Protein AF-A0A8H5LYB5-F1 (afdb_monomer)

Mean predicted aligned error: 10.8 Å

Radius of gyration: 17.87 Å; Cα contacts (8 Å, |Δi|>4): 166; chains: 1; bounding box: 43×38×46 Å

Foldseek 3Di:
DCLVVQLVVVLVVCLVPNAFFKKAKAFAAPPQWDFDADPVRHGPRDIGGDPAGQKMWMWGAHPVRDTDIDIGGDDDPDDPDDDPPPPDDDDDDDVVVVQVVCVVVVHDGPDDPVSSVSSVVVRVCNVVHGDMDGD

Structure (mmCIF, N/CA/C/O backbone):
data_AF-A0A8H5LYB5-F1
#
_entry.id   AF-A0A8H5LYB5-F1
#
loop_
_atom_site.group_PDB
_atom_site.id
_atom_site.type_symbol
_atom_site.label_atom_id
_atom_site.label_alt_id
_atom_site.label_comp_id
_atom_site.label_asym_id
_atom_site.label_entity_id
_atom_site.label_seq_id
_atom_site.pdbx_PDB_ins_code
_atom_site.Cartn_x
_atom_site.Cartn_y
_atom_site.Cartn_z
_atom_site.occupancy
_atom_site.B_iso_or_equiv
_atom_site.auth_seq_id
_atom_site.auth_comp_id
_atom_site.auth_asym_id
_atom_site.auth_atom_id
_atom_site.pdbx_PDB_model_num
ATOM 1 N N . MET A 1 1 ? -7.676 5.930 7.766 1.00 61.16 1 MET A N 1
ATOM 2 C CA . MET A 1 1 ? -7.600 5.276 6.446 1.00 61.16 1 MET A CA 1
ATOM 3 C C . MET A 1 1 ? -6.254 5.629 5.841 1.00 61.16 1 MET A C 1
ATOM 5 O O . MET A 1 1 ? -5.914 6.806 5.830 1.00 61.16 1 MET A O 1
ATOM 9 N N . VAL A 1 2 ? -5.467 4.630 5.447 1.00 71.81 2 VAL A N 1
ATOM 10 C CA . VAL A 1 2 ? -4.100 4.826 4.921 1.00 71.81 2 VAL A CA 1
ATOM 11 C C . VAL A 1 2 ? -4.099 5.041 3.411 1.00 71.81 2 VAL A C 1
ATOM 13 O O . VAL A 1 2 ? -3.139 5.562 2.871 1.00 71.81 2 VAL A O 1
ATOM 16 N N . ASP A 1 3 ? -5.184 4.698 2.738 1.00 66.25 3 ASP A N 1
ATOM 17 C CA . ASP A 1 3 ? -5.205 4.363 1.317 1.00 66.25 3 ASP A CA 1
ATOM 18 C C . ASP A 1 3 ? -4.819 5.561 0.424 1.00 66.25 3 ASP A C 1
ATOM 20 O O . ASP A 1 3 ? -4.225 5.380 -0.630 1.00 66.25 3 ASP A O 1
ATOM 24 N N . ILE A 1 4 ? -5.050 6.796 0.889 1.00 69.69 4 ILE A N 1
ATOM 25 C CA . ILE A 1 4 ? -4.600 8.020 0.203 1.00 69.69 4 ILE A CA 1
ATOM 26 C C . ILE A 1 4 ? -3.080 8.204 0.350 1.00 69.69 4 ILE A C 1
ATOM 28 O O . ILE A 1 4 ? -2.356 8.278 -0.638 1.00 69.69 4 ILE A O 1
ATOM 32 N N . LEU A 1 5 ? -2.577 8.259 1.587 1.00 71.00 5 LEU A N 1
ATOM 33 C CA . LEU A 1 5 ? -1.153 8.499 1.861 1.00 71.00 5 LEU A CA 1
ATOM 34 C C . LEU A 1 5 ? -0.274 7.324 1.411 1.00 71.00 5 LEU A C 1
ATOM 36 O O . LEU A 1 5 ? 0.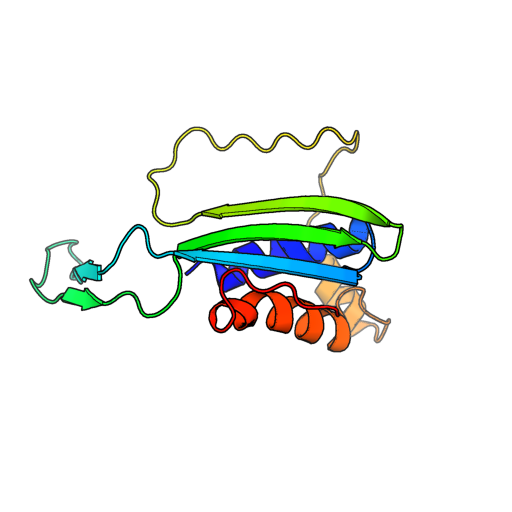802 7.529 0.856 1.00 71.00 5 LEU A O 1
ATOM 40 N N . GLY A 1 6 ? -0.751 6.099 1.626 1.00 74.50 6 GLY A N 1
ATOM 41 C CA . GLY A 1 6 ? -0.117 4.872 1.163 1.00 74.50 6 GLY A CA 1
ATOM 42 C C . GLY A 1 6 ? -0.072 4.800 -0.359 1.00 74.50 6 GLY A C 1
ATOM 43 O O . GLY A 1 6 ? 0.969 4.447 -0.901 1.00 74.50 6 GLY A O 1
ATOM 44 N N . GLY A 1 7 ? -1.142 5.216 -1.048 1.00 76.00 7 GLY A N 1
ATOM 45 C CA . GLY A 1 7 ? -1.165 5.313 -2.508 1.00 76.00 7 GLY A CA 1
ATOM 46 C C . GLY A 1 7 ? -0.101 6.265 -3.049 1.00 76.00 7 GLY A C 1
ATOM 47 O O . GLY A 1 7 ? 0.687 5.867 -3.897 1.00 76.00 7 GLY A O 1
ATOM 48 N N . HIS A 1 8 ? 0.006 7.479 -2.499 1.00 76.38 8 HIS A N 1
ATOM 49 C CA . HIS A 1 8 ? 1.044 8.438 -2.906 1.00 76.38 8 HIS A CA 1
ATOM 50 C C . HIS A 1 8 ? 2.471 7.944 -2.646 1.00 76.38 8 HIS A C 1
ATOM 52 O O . HIS A 1 8 ? 3.375 8.175 -3.447 1.00 76.38 8 HIS A O 1
ATOM 58 N N . ALA A 1 9 ? 2.695 7.280 -1.513 1.00 77.88 9 ALA A N 1
ATOM 59 C CA . ALA A 1 9 ? 4.001 6.719 -1.201 1.00 77.88 9 ALA A CA 1
ATOM 60 C C . ALA A 1 9 ? 4.352 5.545 -2.129 1.00 77.88 9 ALA A C 1
ATOM 62 O O . ALA A 1 9 ? 5.505 5.424 -2.541 1.00 77.88 9 ALA A O 1
ATOM 63 N N . LEU A 1 10 ? 3.369 4.706 -2.476 1.00 80.50 10 LEU A N 1
ATOM 64 C CA . LEU A 1 10 ? 3.559 3.593 -3.400 1.00 80.50 10 LEU A CA 1
ATOM 65 C C . LEU A 1 10 ? 3.783 4.077 -4.838 1.00 80.50 10 LEU A C 1
ATOM 67 O O . LEU A 1 10 ? 4.645 3.531 -5.511 1.00 80.50 10 LEU A O 1
ATOM 71 N N . ASP A 1 11 ? 3.089 5.136 -5.257 1.00 79.44 11 ASP A N 1
ATOM 72 C CA . ASP A 1 11 ? 3.289 5.805 -6.549 1.00 79.44 11 ASP A CA 1
ATOM 73 C C . ASP A 1 11 ? 4.727 6.306 -6.716 1.00 79.44 11 ASP A C 1
ATOM 75 O O . ASP A 1 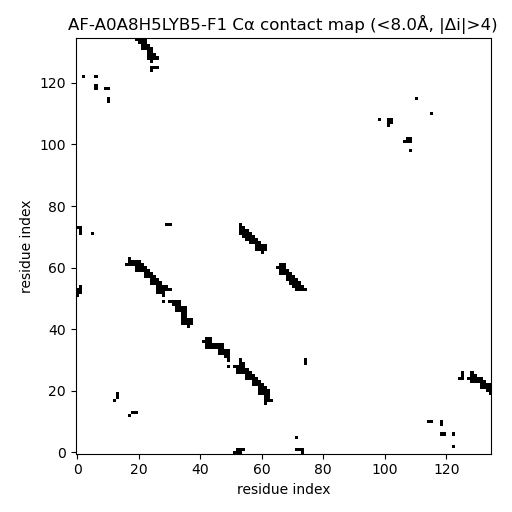11 ? 5.427 5.979 -7.674 1.00 79.44 11 ASP A O 1
ATOM 79 N N . LEU A 1 12 ? 5.218 7.045 -5.716 1.00 78.69 12 LEU A N 1
ATOM 80 C CA . LEU A 1 12 ? 6.599 7.517 -5.702 1.00 78.69 12 LEU A CA 1
ATOM 81 C C . LEU A 1 12 ? 7.597 6.353 -5.682 1.00 78.69 12 LEU A C 1
ATOM 83 O O . LEU A 1 12 ? 8.664 6.433 -6.287 1.00 78.69 12 LEU A O 1
ATOM 87 N N . PHE A 1 13 ? 7.271 5.276 -4.973 1.00 83.06 13 PHE A N 1
ATOM 88 C CA . PHE A 1 13 ? 8.100 4.080 -4.924 1.00 83.06 13 PHE A CA 1
ATOM 89 C C . PHE A 1 13 ? 8.202 3.415 -6.306 1.00 83.06 13 PHE A C 1
ATOM 91 O O . PHE A 1 13 ? 9.316 3.150 -6.763 1.00 83.06 13 PHE A O 1
ATOM 98 N N . THR A 1 14 ? 7.077 3.209 -6.998 1.00 83.94 14 THR A N 1
ATOM 99 C CA . THR A 1 14 ? 7.062 2.616 -8.343 1.00 83.94 14 THR A CA 1
ATOM 100 C C . THR A 1 14 ? 7.656 3.540 -9.395 1.00 83.94 14 THR A C 1
ATOM 102 O O . THR A 1 14 ? 8.265 3.050 -10.342 1.00 83.94 14 THR A O 1
ATOM 105 N N . TYR A 1 15 ? 7.582 4.860 -9.194 1.00 80.88 15 TYR A N 1
ATOM 106 C CA . TYR A 1 15 ? 8.284 5.819 -10.045 1.00 80.88 15 TYR A CA 1
ATOM 107 C C . TYR A 1 15 ? 9.789 5.577 -10.055 1.00 80.88 15 TYR A C 1
ATOM 109 O O . TYR A 1 15 ? 10.438 5.545 -11.098 1.00 80.88 15 TYR A O 1
ATOM 117 N N . ILE A 1 16 ? 10.353 5.459 -8.852 1.00 80.62 16 ILE A N 1
ATOM 118 C CA . ILE A 1 16 ? 11.799 5.449 -8.652 1.00 80.62 16 ILE A CA 1
ATOM 119 C C . ILE A 1 16 ? 12.373 4.072 -8.981 1.00 80.62 16 ILE A C 1
ATOM 121 O O . ILE A 1 16 ? 13.469 3.979 -9.530 1.00 80.62 16 ILE A O 1
ATOM 125 N N . LEU A 1 17 ? 11.666 3.005 -8.603 1.00 82.12 17 LEU A N 1
ATOM 126 C CA . LEU A 1 17 ? 12.205 1.643 -8.616 1.00 82.12 17 LEU A CA 1
ATOM 127 C C . LEU A 1 17 ? 11.609 0.754 -9.715 1.00 82.12 17 LEU A C 1
ATOM 129 O O . LEU A 1 17 ? 12.124 -0.341 -9.951 1.00 82.12 17 LEU A O 1
ATOM 133 N N . GLY A 1 18 ? 10.582 1.233 -10.416 1.00 84.81 18 GLY A N 1
ATOM 134 C CA . GLY A 1 18 ? 9.868 0.495 -11.451 1.00 84.81 18 GLY A CA 1
ATOM 135 C C . GLY A 1 18 ? 8.634 -0.237 -10.925 1.00 84.81 18 GLY A C 1
ATOM 136 O O . GLY A 1 18 ? 8.299 -0.198 -9.739 1.00 84.81 18 GLY A O 1
ATOM 137 N N . HIS A 1 19 ? 7.934 -0.906 -11.837 1.00 88.81 19 HIS A N 1
ATOM 138 C CA . HIS A 1 19 ? 6.656 -1.542 -11.540 1.00 88.81 19 HIS A CA 1
ATOM 139 C C . HIS A 1 19 ? 6.799 -2.804 -10.683 1.00 88.81 19 HIS A C 1
ATOM 141 O O . HIS A 1 19 ? 7.831 -3.483 -10.666 1.00 88.81 19 HIS A O 1
ATOM 147 N N . ILE A 1 20 ? 5.721 -3.122 -9.967 1.00 89.75 20 ILE A N 1
ATOM 148 C CA . ILE A 1 20 ? 5.607 -4.328 -9.152 1.00 89.75 20 ILE A CA 1
ATOM 149 C C . ILE A 1 20 ? 5.160 -5.481 -10.049 1.00 89.75 20 ILE A C 1
ATOM 151 O O . ILE A 1 20 ? 4.139 -5.370 -10.708 1.00 89.75 20 ILE A O 1
ATOM 155 N N . SER A 1 21 ? 5.894 -6.593 -10.027 1.00 89.88 21 SER A N 1
ATOM 156 C CA . SER A 1 21 ? 5.530 -7.824 -10.740 1.00 89.88 21 SER A CA 1
ATOM 157 C C . SER A 1 21 ? 4.635 -8.733 -9.900 1.00 89.88 21 SER A C 1
ATOM 159 O O . SER A 1 21 ? 3.779 -9.441 -10.418 1.00 89.88 21 SER A O 1
ATOM 161 N N . SER A 1 22 ? 4.860 -8.782 -8.588 1.00 89.44 22 SER A N 1
ATOM 162 C CA . SER A 1 22 ? 4.040 -9.594 -7.690 1.00 89.44 22 SER A CA 1
ATOM 163 C C . SER A 1 22 ? 4.149 -9.106 -6.264 1.00 89.44 22 SER A C 1
ATOM 165 O O . SER A 1 22 ? 5.188 -8.581 -5.857 1.00 89.44 22 SER A O 1
ATOM 167 N N . LEU A 1 23 ? 3.096 -9.303 -5.484 1.00 90.88 23 LEU A N 1
ATOM 168 C CA . LEU A 1 23 ? 3.077 -8.896 -4.090 1.00 90.88 23 LEU A CA 1
ATOM 169 C C . LEU A 1 23 ? 2.130 -9.745 -3.245 1.00 90.88 23 LEU A C 1
ATOM 171 O O . LEU A 1 23 ? 1.295 -10.491 -3.745 1.00 90.88 23 LEU A O 1
ATOM 175 N N . THR A 1 24 ? 2.265 -9.614 -1.936 1.00 89.12 24 THR A N 1
ATOM 176 C CA . THR A 1 24 ? 1.318 -10.084 -0.934 1.00 89.12 24 THR A CA 1
ATOM 177 C C . THR A 1 24 ? 1.072 -8.975 0.079 1.00 89.12 24 THR A C 1
ATOM 179 O O . THR A 1 24 ? 1.979 -8.192 0.382 1.00 89.12 24 THR A O 1
ATOM 182 N N . VAL A 1 25 ? -0.155 -8.892 0.592 1.00 87.38 25 VAL A N 1
ATOM 183 C CA . VAL A 1 25 ? -0.577 -7.840 1.522 1.00 87.38 25 VAL A CA 1
ATOM 184 C C . VAL A 1 25 ? -1.220 -8.446 2.758 1.00 87.38 25 VAL A C 1
ATOM 186 O O . VAL A 1 25 ? -2.031 -9.366 2.673 1.00 87.38 25 VAL A O 1
ATOM 189 N N . VAL A 1 26 ? -0.891 -7.879 3.914 1.00 87.06 26 VAL A N 1
ATOM 190 C CA . VAL A 1 26 ? -1.598 -8.068 5.182 1.00 87.06 26 VAL A CA 1
ATOM 191 C C . VAL A 1 26 ? -2.200 -6.726 5.572 1.00 87.06 26 VAL A C 1
ATOM 193 O O . VAL A 1 26 ? -1.470 -5.742 5.680 1.00 87.06 26 VAL A O 1
ATOM 196 N N . ALA A 1 27 ? -3.515 -6.665 5.774 1.00 86.12 27 ALA A N 1
ATOM 197 C CA . ALA A 1 27 ? -4.229 -5.424 6.063 1.00 86.12 27 ALA A CA 1
ATOM 198 C C . ALA A 1 27 ? -4.986 -5.543 7.389 1.00 86.12 27 ALA A C 1
ATOM 200 O O . ALA A 1 27 ? -5.823 -6.427 7.565 1.00 86.12 27 ALA A O 1
ATOM 201 N N . LYS A 1 28 ? -4.704 -4.648 8.343 1.00 84.94 28 LYS A N 1
ATOM 202 C CA . LYS A 1 28 ? -5.286 -4.691 9.694 1.00 84.94 28 LYS A CA 1
ATOM 203 C C . LYS A 1 28 ? -5.785 -3.325 10.159 1.00 84.94 28 LYS A C 1
ATOM 205 O O . LYS A 1 28 ? -5.324 -2.273 9.726 1.00 84.94 28 LYS A O 1
ATOM 210 N N . ASN A 1 29 ? -6.735 -3.363 11.092 1.00 82.88 29 ASN A N 1
ATOM 211 C CA . ASN A 1 29 ? -7.215 -2.199 11.833 1.00 82.88 29 ASN A CA 1
ATOM 212 C C . ASN A 1 29 ? -6.637 -2.216 13.246 1.00 82.88 29 ASN A C 1
ATOM 214 O O . ASN A 1 29 ? -7.015 -3.063 14.060 1.00 82.88 29 ASN A O 1
ATOM 218 N N . GLN A 1 30 ? -5.754 -1.262 13.541 1.00 75.56 30 GLN A N 1
ATOM 219 C CA . GLN A 1 30 ? -5.268 -1.026 14.903 1.00 75.56 30 GLN A CA 1
ATOM 220 C C . GLN A 1 30 ? -6.356 -0.357 15.744 1.00 75.56 30 GLN A C 1
ATOM 222 O O . GLN A 1 30 ? -6.657 -0.804 16.848 1.00 75.56 30 GLN A O 1
ATOM 227 N N . VAL A 1 31 ? -6.987 0.679 15.184 1.00 75.81 31 VAL A N 1
ATOM 228 C CA . VAL A 1 31 ? -8.138 1.364 15.775 1.00 75.81 31 VAL A CA 1
ATOM 229 C C . VAL A 1 31 ? -9.397 0.840 15.095 1.00 75.81 31 VAL A C 1
ATOM 231 O O . VAL A 1 31 ? -9.614 1.067 13.907 1.00 75.81 31 VAL A O 1
ATOM 234 N N . ARG A 1 32 ? -10.209 0.084 15.841 1.00 77.81 32 ARG A N 1
ATOM 235 C CA . ARG A 1 32 ? -11.400 -0.599 15.302 1.00 77.81 32 ARG A CA 1
ATOM 236 C C . ARG A 1 32 ? -12.642 0.286 15.249 1.00 77.81 32 ARG A C 1
ATOM 238 O O . ARG A 1 32 ? -13.570 -0.035 14.513 1.00 77.81 32 ARG A O 1
ATOM 245 N N . ALA A 1 33 ? -12.662 1.372 16.012 1.00 81.69 33 ALA A N 1
ATOM 246 C CA . ALA A 1 33 ? -13.749 2.336 16.029 1.00 81.69 33 ALA A CA 1
ATOM 247 C C . ALA A 1 33 ? -13.261 3.697 16.537 1.00 81.69 33 ALA A C 1
ATOM 249 O O . ALA A 1 33 ? -12.289 3.760 17.292 1.00 81.69 33 ALA A O 1
ATOM 250 N N . CYS A 1 34 ? -13.952 4.758 16.138 1.00 78.62 34 CYS A N 1
ATOM 251 C CA . CYS A 1 34 ? -13.709 6.124 16.585 1.00 78.62 34 CYS A CA 1
ATOM 252 C C . CYS A 1 34 ? -14.966 6.669 17.266 1.00 78.62 34 CYS A C 1
ATOM 254 O O . CYS A 1 34 ? -16.077 6.420 16.798 1.00 78.62 34 CYS A O 1
ATOM 256 N N . THR A 1 35 ? -14.790 7.430 18.342 1.00 83.56 35 THR A N 1
ATOM 257 C CA . THR A 1 35 ? -15.884 8.181 18.966 1.00 83.56 35 THR A CA 1
ATOM 258 C C . THR A 1 35 ? -15.995 9.539 18.293 1.00 83.56 35 THR A C 1
ATOM 260 O O . THR A 1 35 ? -14.978 10.207 18.101 1.00 83.56 35 THR A O 1
ATOM 263 N N . ILE A 1 36 ? -17.208 9.948 17.932 1.00 83.44 36 ILE A N 1
ATOM 264 C CA . ILE A 1 36 ? -17.438 11.276 17.364 1.00 83.44 36 ILE A CA 1
ATOM 265 C C . ILE A 1 36 ? -17.262 12.320 18.469 1.00 83.44 36 ILE A C 1
ATOM 267 O O . ILE A 1 36 ? -17.723 12.142 19.600 1.00 83.44 36 ILE A O 1
ATOM 271 N N . THR A 1 37 ? -16.583 13.410 18.137 1.00 87.00 37 THR A N 1
ATOM 272 C CA . THR A 1 37 ? -16.509 14.601 18.980 1.00 87.00 37 THR A CA 1
ATOM 273 C C . THR A 1 37 ? -17.361 15.708 18.381 1.00 87.00 37 THR A C 1
ATOM 275 O O . THR A 1 37 ? -17.455 15.826 17.158 1.00 87.00 37 THR A O 1
ATOM 278 N N . ASP A 1 38 ? -17.978 16.520 19.233 1.00 82.75 38 ASP A N 1
ATOM 279 C CA . ASP A 1 38 ? -18.588 17.775 18.802 1.00 82.75 38 ASP A CA 1
ATOM 280 C C . ASP A 1 38 ? -17.513 18.824 18.441 1.00 82.75 38 ASP A C 1
ATOM 282 O O . ASP A 1 38 ? -16.305 18.564 18.499 1.00 82.75 38 ASP A O 1
ATOM 286 N N . LEU A 1 39 ? -17.952 20.015 18.024 1.00 87.62 39 LEU A N 1
ATOM 287 C CA . LEU A 1 39 ? -17.055 21.124 17.667 1.00 87.62 39 LEU A CA 1
ATOM 288 C C . LEU A 1 39 ? -16.247 21.653 18.862 1.00 87.62 39 LEU A C 1
ATOM 290 O O . LEU A 1 39 ? -15.197 22.257 18.661 1.00 87.62 39 LEU A O 1
ATOM 294 N N . ASP A 1 40 ? -16.712 21.387 20.081 1.00 88.25 40 ASP A N 1
ATOM 295 C CA . ASP A 1 40 ? -16.077 21.777 21.338 1.00 88.25 40 ASP A CA 1
ATOM 296 C C . ASP A 1 40 ? -15.193 20.644 21.907 1.00 88.25 40 ASP A C 1
ATOM 298 O O . ASP A 1 40 ? -14.712 20.726 23.037 1.00 88.25 40 ASP 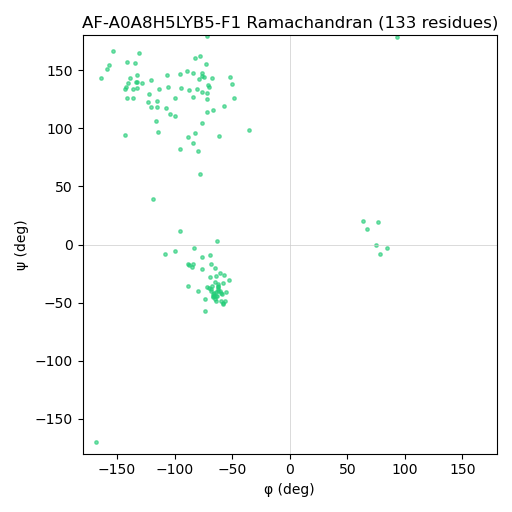A O 1
ATOM 302 N N . VAL A 1 41 ? -14.928 19.601 21.101 1.00 79.88 41 VAL A N 1
ATOM 303 C CA . VAL A 1 41 ? -14.081 18.433 21.412 1.00 79.88 41 VAL A CA 1
ATOM 304 C C . VAL A 1 41 ? -14.664 17.527 22.513 1.00 79.88 41 VAL A C 1
ATOM 306 O O . VAL A 1 41 ? -13.996 16.611 22.997 1.00 79.88 41 VAL A O 1
ATOM 309 N N . ASN A 1 42 ? -15.934 17.692 22.885 1.00 87.00 42 ASN A N 1
ATOM 310 C CA . ASN A 1 42 ? -16.596 16.763 23.798 1.00 87.00 42 ASN A CA 1
ATOM 311 C C . ASN A 1 42 ? -17.019 15.500 23.049 1.00 87.00 42 ASN A C 1
ATOM 313 O O . ASN A 1 42 ? -17.463 15.542 21.900 1.00 87.00 42 ASN A O 1
ATOM 317 N N . THR A 1 43 ? -16.902 14.347 23.704 1.00 81.56 43 THR A N 1
ATOM 318 C CA . THR A 1 43 ? -17.331 13.075 23.123 1.00 81.56 43 THR A CA 1
ATOM 319 C C . THR A 1 43 ? -18.855 13.006 23.072 1.00 81.56 43 THR A C 1
ATOM 321 O O . THR A 1 43 ? -19.532 13.125 24.090 1.00 81.56 43 THR A O 1
ATOM 324 N N . THR A 1 44 ? -19.415 12.754 21.890 1.00 84.62 44 THR A N 1
ATOM 325 C CA . THR A 1 44 ? -20.872 12.616 21.719 1.00 84.62 44 THR A CA 1
ATOM 326 C C . THR A 1 44 ? -21.395 11.266 22.223 1.00 84.62 44 THR A C 1
ATOM 328 O O . THR A 1 44 ? -22.601 11.055 22.315 1.00 84.62 44 THR A O 1
ATOM 331 N N . GLY A 1 45 ? -20.490 10.327 22.530 1.00 83.00 45 GLY A N 1
ATOM 332 C CA . GLY A 1 45 ? -20.807 8.945 22.900 1.00 83.00 45 GLY A CA 1
ATOM 333 C C . GLY A 1 45 ? -21.149 8.046 21.706 1.00 83.00 45 GLY A C 1
ATOM 334 O O . GLY A 1 45 ? -21.237 6.830 21.869 1.00 83.00 45 GLY A O 1
ATOM 335 N N . GLU A 1 46 ? -21.291 8.614 20.507 1.00 88.25 46 GLU A N 1
ATOM 336 C CA . GLU A 1 46 ? -21.502 7.863 19.274 1.00 88.25 46 GLU A CA 1
ATOM 337 C C . GLU A 1 46 ? -20.190 7.236 18.796 1.00 88.25 46 GLU A C 1
ATOM 339 O O . GLU A 1 46 ? -19.159 7.906 18.707 1.00 88.25 46 GLU A O 1
ATOM 344 N N . VAL A 1 47 ? -20.232 5.941 18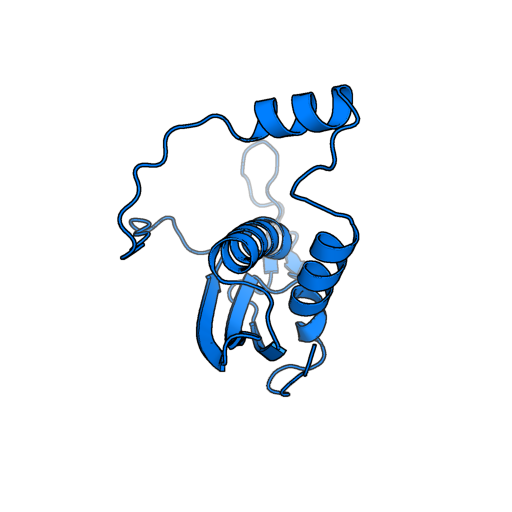.480 1.00 87.12 47 VAL A N 1
ATOM 345 C CA . VAL A 1 47 ? -19.068 5.155 18.062 1.00 87.12 47 VAL A CA 1
ATOM 346 C C . VAL A 1 47 ? -19.263 4.690 16.624 1.00 87.12 47 VAL A C 1
ATOM 348 O O . VAL A 1 47 ? -20.173 3.914 16.335 1.00 87.12 47 VAL A O 1
ATOM 351 N N . ILE A 1 48 ? -18.374 5.123 15.731 1.00 86.88 48 ILE A N 1
ATOM 352 C CA . ILE A 1 48 ? -18.356 4.706 14.328 1.00 86.88 48 ILE A CA 1
ATOM 353 C C . ILE A 1 48 ? -17.288 3.620 14.144 1.00 86.88 48 ILE A C 1
ATOM 355 O O . ILE A 1 48 ? -16.120 3.850 14.480 1.00 86.88 48 ILE A O 1
ATOM 359 N N . PRO A 1 49 ? -17.632 2.442 13.590 1.00 85.56 49 PRO A N 1
ATOM 360 C CA . PRO A 1 49 ? -16.648 1.417 13.272 1.00 85.56 49 PRO A CA 1
ATOM 361 C C . PRO A 1 49 ? -15.725 1.868 12.136 1.00 85.56 49 PRO A C 1
ATOM 363 O O . PRO A 1 49 ? -16.151 2.495 11.166 1.00 85.56 49 PRO A O 1
ATOM 366 N N . GLN A 1 50 ? -14.450 1.500 12.230 1.00 81.88 50 GLN A N 1
ATOM 367 C CA . GLN A 1 50 ? -13.488 1.756 11.167 1.00 81.88 50 GLN A CA 1
ATOM 368 C C . GLN A 1 50 ? -13.776 0.829 9.981 1.00 81.88 50 GLN A C 1
ATOM 370 O O . GLN A 1 50 ? -13.616 -0.388 10.077 1.00 81.88 50 GLN A O 1
ATOM 375 N N . SER A 1 51 ? -14.188 1.411 8.857 1.00 80.31 51 SER A N 1
ATOM 376 C CA . SER A 1 51 ? -14.599 0.665 7.664 1.00 80.31 51 SER A CA 1
ATOM 377 C C . SER A 1 51 ? -13.432 0.251 6.769 1.00 80.31 51 SER A C 1
ATOM 379 O O . SER A 1 51 ? -13.597 -0.637 5.936 1.00 80.31 51 SER A O 1
ATOM 381 N N . LYS A 1 52 ? -12.256 0.870 6.935 1.00 79.56 52 LYS A N 1
ATOM 382 C CA . LYS A 1 52 ? -11.083 0.653 6.079 1.00 79.56 52 LYS A CA 1
ATOM 383 C C . LYS A 1 52 ? -9.805 0.452 6.894 1.00 79.56 52 LYS A C 1
ATOM 385 O O . LYS A 1 52 ? -9.619 1.181 7.869 1.00 79.56 52 LYS A O 1
ATOM 390 N N . PRO A 1 53 ? -8.918 -0.475 6.494 1.00 82.38 53 PRO A N 1
ATOM 391 C CA . PRO A 1 53 ? -7.658 -0.731 7.179 1.00 82.38 53 PRO A CA 1
ATOM 392 C C . PRO A 1 53 ? -6.816 0.512 7.472 1.00 82.38 53 PRO A C 1
ATOM 394 O O . PRO A 1 53 ? -6.663 1.434 6.667 1.00 82.38 53 PRO A O 1
ATOM 397 N N . THR A 1 54 ? -6.261 0.533 8.679 1.00 82.44 54 THR A N 1
ATOM 398 C CA . THR A 1 54 ? -5.334 1.571 9.141 1.00 82.44 54 THR A CA 1
ATOM 399 C C . THR A 1 54 ? -3.881 1.124 9.058 1.00 82.44 54 THR A C 1
ATOM 401 O O . THR A 1 54 ? -2.996 1.924 9.349 1.00 82.44 54 THR A O 1
ATOM 404 N N . GLN A 1 55 ? -3.632 -0.139 8.710 1.00 84.62 55 GLN A N 1
ATOM 405 C CA . GLN A 1 55 ? -2.304 -0.713 8.553 1.00 84.62 55 GLN A CA 1
ATOM 406 C C . GLN A 1 55 ? -2.246 -1.662 7.363 1.00 84.62 55 GLN A C 1
ATOM 408 O O . GLN A 1 55 ? -3.156 -2.471 7.173 1.00 84.62 55 GLN A O 1
ATOM 413 N N . TYR A 1 56 ? -1.145 -1.590 6.624 1.00 85.19 56 TYR A N 1
ATOM 414 C CA . TYR A 1 56 ? -0.828 -2.480 5.515 1.00 85.19 56 TYR A CA 1
ATOM 415 C C . TYR A 1 56 ? 0.634 -2.905 5.601 1.00 85.19 56 TYR A C 1
ATOM 417 O O . TYR A 1 56 ? 1.514 -2.049 5.608 1.00 85.19 56 TYR A O 1
ATOM 425 N N . CYS A 1 57 ? 0.901 -4.205 5.592 1.00 86.75 57 CYS A N 1
ATOM 426 C CA . CYS A 1 57 ? 2.230 -4.756 5.344 1.00 86.75 57 CYS A CA 1
ATOM 427 C C . CYS A 1 57 ? 2.234 -5.386 3.955 1.00 86.75 57 CYS A C 1
ATOM 429 O O . CYS A 1 57 ? 1.493 -6.334 3.710 1.00 86.75 57 CYS A O 1
ATOM 431 N N . VAL A 1 58 ? 3.068 -4.864 3.064 1.00 87.06 58 VAL A N 1
ATOM 432 C CA . VAL A 1 58 ? 3.224 -5.316 1.682 1.00 87.06 58 VAL A CA 1
ATOM 433 C C . VAL A 1 58 ? 4.616 -5.909 1.520 1.00 87.06 58 VAL A C 1
ATOM 435 O O . VAL A 1 58 ? 5.603 -5.309 1.944 1.00 87.06 58 VAL A O 1
ATOM 438 N N . ALA A 1 59 ? 4.708 -7.073 0.891 1.00 90.12 59 ALA A N 1
ATOM 439 C CA . ALA A 1 59 ? 5.971 -7.658 0.458 1.00 90.12 59 ALA A CA 1
ATOM 440 C C . ALA A 1 59 ? 5.831 -8.134 -0.984 1.00 90.12 59 ALA A C 1
ATOM 442 O O . ALA A 1 59 ? 4.793 -8.683 -1.344 1.00 90.12 59 ALA A O 1
ATOM 443 N N . GLY A 1 60 ? 6.853 -7.944 -1.811 1.00 90.50 60 GLY A N 1
ATOM 444 C CA . GLY A 1 60 ? 6.745 -8.273 -3.226 1.00 90.50 60 GLY A CA 1
ATOM 445 C C . GLY A 1 60 ? 8.062 -8.256 -3.979 1.00 90.50 60 GLY A C 1
ATOM 446 O O . GLY A 1 60 ? 9.145 -8.187 -3.394 1.00 90.50 60 GLY A O 1
ATOM 447 N N . VAL A 1 61 ? 7.941 -8.345 -5.299 1.00 91.69 61 VAL A N 1
ATOM 448 C CA . VAL A 1 61 ? 9.040 -8.343 -6.260 1.00 91.69 61 VAL A CA 1
ATOM 449 C C . VAL A 1 61 ? 8.702 -7.368 -7.384 1.00 91.69 61 VAL A C 1
ATOM 451 O O . VAL A 1 61 ? 7.578 -7.364 -7.886 1.00 91.69 61 VAL A O 1
ATOM 454 N N . LEU A 1 62 ? 9.668 -6.538 -7.764 1.00 91.19 62 LEU A N 1
ATOM 455 C CA . LEU A 1 62 ? 9.575 -5.627 -8.905 1.00 91.19 62 LEU A CA 1
ATOM 456 C C . LEU A 1 62 ? 9.792 -6.376 -10.226 1.00 91.19 62 LEU A C 1
ATOM 458 O O . LEU A 1 62 ? 10.384 -7.452 -10.235 1.00 91.19 62 LEU A O 1
ATOM 462 N N . GLU A 1 63 ? 9.387 -5.800 -11.357 1.00 89.31 63 GLU A N 1
ATOM 463 C CA . GLU A 1 63 ? 9.682 -6.357 -12.693 1.00 89.31 63 GLU A CA 1
ATOM 464 C C . GLU A 1 63 ? 11.190 -6.535 -12.941 1.00 89.31 63 GLU A C 1
ATOM 466 O O . GLU A 1 63 ? 11.612 -7.429 -13.671 1.00 89.31 63 GLU A O 1
ATOM 471 N N . SER A 1 64 ? 12.023 -5.737 -12.265 1.00 87.81 64 SER A N 1
ATOM 472 C CA . SER A 1 64 ? 13.484 -5.877 -12.260 1.00 87.81 64 SER A CA 1
ATOM 473 C C . SER A 1 64 ? 13.997 -7.12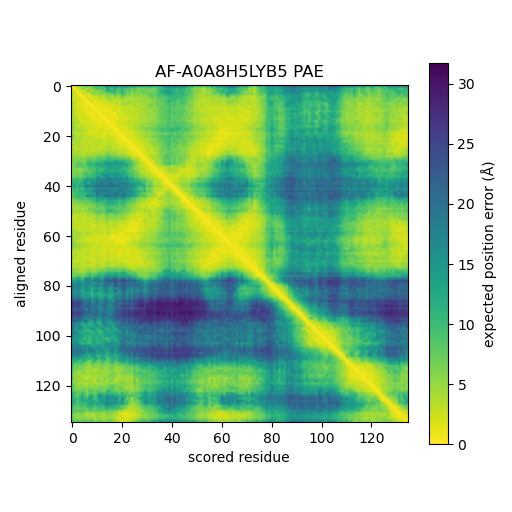4 -11.520 1.00 87.81 64 SER A C 1
ATOM 475 O O . SER A 1 64 ? 15.191 -7.416 -11.561 1.00 87.81 64 SER A O 1
ATOM 477 N N . GLY A 1 65 ? 13.126 -7.847 -10.810 1.00 89.31 65 GLY A N 1
ATOM 478 C CA . GLY A 1 65 ? 13.464 -8.971 -9.935 1.00 89.31 65 GLY A CA 1
ATOM 479 C C . GLY A 1 65 ? 13.885 -8.564 -8.518 1.00 89.31 65 GLY A C 1
ATOM 480 O O . GLY A 1 65 ? 14.128 -9.435 -7.681 1.00 89.31 65 GLY A O 1
ATOM 481 N N . ALA A 1 66 ? 13.966 -7.264 -8.218 1.00 88.56 66 ALA A N 1
ATOM 482 C CA . ALA A 1 66 ? 14.337 -6.782 -6.892 1.00 88.56 66 ALA A CA 1
ATOM 483 C C . ALA A 1 66 ? 13.206 -7.022 -5.868 1.00 88.56 66 ALA A C 1
ATOM 485 O O . ALA A 1 66 ? 12.055 -6.662 -6.137 1.00 88.56 66 ALA A O 1
ATOM 486 N N . PRO A 1 67 ? 13.497 -7.605 -4.688 1.00 90.94 67 PRO A N 1
ATOM 487 C CA . PRO A 1 67 ? 12.508 -7.756 -3.629 1.00 90.94 67 PRO A CA 1
ATOM 488 C C . PRO A 1 67 ? 12.274 -6.425 -2.907 1.00 90.94 67 PRO A C 1
ATOM 490 O O . PRO A 1 67 ? 13.202 -5.636 -2.722 1.00 90.94 67 PRO A O 1
ATOM 493 N N . PHE A 1 68 ? 11.051 -6.204 -2.430 1.00 86.75 68 PHE A N 1
ATOM 494 C CA . PHE A 1 68 ? 10.714 -5.031 -1.628 1.00 86.75 68 PHE A CA 1
ATOM 495 C C . PHE A 1 68 ? 9.746 -5.366 -0.492 1.00 86.75 68 PHE A C 1
ATOM 497 O O . PHE A 1 68 ? 8.994 -6.344 -0.549 1.00 86.75 68 PHE A O 1
ATOM 504 N N . CYS A 1 69 ? 9.746 -4.523 0.541 1.00 87.88 69 CYS A N 1
ATOM 505 C CA . CYS A 1 69 ? 8.720 -4.520 1.573 1.00 87.88 69 CYS A CA 1
ATOM 506 C C . CYS A 1 69 ? 8.332 -3.088 1.945 1.00 87.88 69 CYS A C 1
ATOM 508 O O . CYS A 1 69 ? 9.173 -2.190 1.976 1.00 87.88 69 CYS A O 1
ATOM 510 N N . VAL A 1 70 ? 7.047 -2.878 2.222 1.00 84.62 70 VAL A N 1
ATOM 511 C CA . VAL A 1 70 ? 6.501 -1.590 2.653 1.00 84.62 70 VAL A CA 1
ATOM 512 C C . VAL A 1 70 ? 5.527 -1.825 3.795 1.00 84.62 70 VAL A C 1
ATOM 514 O O . VAL A 1 70 ? 4.679 -2.711 3.729 1.00 84.62 70 VAL A O 1
ATOM 517 N N . HIS A 1 71 ? 5.635 -1.023 4.848 1.00 86.25 71 HIS A N 1
ATOM 518 C CA . HIS A 1 71 ? 4.673 -1.011 5.941 1.00 86.25 71 HIS A CA 1
ATOM 519 C C . HIS A 1 71 ? 4.069 0.384 6.053 1.00 86.25 71 HIS A C 1
ATOM 521 O O . HIS A 1 71 ? 4.777 1.358 6.305 1.00 86.25 71 HIS A O 1
ATOM 527 N N . PHE A 1 72 ? 2.757 0.467 5.871 1.00 82.81 72 PHE A N 1
ATOM 528 C CA . PHE A 1 72 ? 1.993 1.683 6.079 1.00 82.81 72 PHE A CA 1
ATOM 529 C C . PHE A 1 72 ? 1.186 1.580 7.367 1.00 82.81 72 PHE A C 1
ATOM 531 O O . PHE A 1 72 ? 0.515 0.576 7.604 1.00 82.81 72 PHE A O 1
ATOM 538 N N . GLN A 1 73 ? 1.198 2.643 8.167 1.00 82.38 73 GLN A N 1
ATOM 539 C CA . GLN A 1 73 ? 0.477 2.713 9.433 1.00 82.38 73 GLN A CA 1
ATOM 540 C C . GLN A 1 73 ? -0.110 4.110 9.642 1.00 82.38 73 GLN A C 1
ATOM 542 O O . GLN A 1 73 ? 0.567 5.115 9.448 1.00 82.38 73 GLN A O 1
ATOM 547 N N . ALA A 1 74 ? -1.367 4.164 10.078 1.00 77.56 74 ALA A N 1
ATOM 548 C CA . ALA A 1 74 ? -2.039 5.373 10.547 1.00 77.56 74 ALA A CA 1
ATOM 549 C C . ALA A 1 74 ? -2.727 5.132 11.897 1.00 77.56 74 ALA A C 1
ATOM 551 O O . ALA A 1 74 ? -2.953 3.990 12.303 1.00 77.56 74 ALA A O 1
ATOM 552 N N . GLY A 1 75 ? -3.109 6.219 12.574 1.00 71.81 75 GLY A N 1
ATOM 553 C CA . GLY A 1 75 ? -3.795 6.154 13.869 1.00 71.81 75 GLY A CA 1
ATOM 554 C C . GLY A 1 75 ? -2.870 5.827 15.044 1.00 71.81 75 GLY A C 1
ATOM 555 O O . GLY A 1 75 ? -3.345 5.385 16.087 1.00 71.81 75 GLY A O 1
ATOM 556 N N . VAL A 1 76 ? -1.563 6.033 14.874 1.00 70.75 76 VAL A N 1
ATOM 557 C CA . VAL A 1 76 ? -0.597 6.074 15.974 1.00 70.75 76 VAL A CA 1
ATOM 558 C C . VAL A 1 76 ? -0.372 7.520 16.409 1.00 70.75 76 VAL A C 1
ATOM 560 O O . VAL A 1 76 ? -0.435 8.408 15.556 1.00 70.75 76 VAL A O 1
ATOM 563 N N . PRO A 1 77 ? -0.114 7.772 17.708 1.00 66.25 77 PRO A N 1
ATOM 564 C CA . PRO A 1 77 ? 0.405 9.060 18.144 1.00 66.25 77 PRO A CA 1
ATOM 565 C C . PRO A 1 77 ? 1.637 9.410 17.316 1.00 66.25 77 PRO A C 1
ATOM 567 O O . PRO A 1 77 ? 2.413 8.517 16.971 1.00 66.25 77 PRO A O 1
ATOM 570 N N . GLU A 1 78 ? 1.812 10.689 17.008 1.00 52.97 78 GLU A N 1
ATOM 571 C CA . GLU A 1 78 ? 3.013 11.180 16.345 1.00 52.97 78 GLU A CA 1
ATOM 572 C C . GLU A 1 78 ? 4.225 10.905 17.251 1.00 52.97 78 GLU A C 1
ATOM 574 O O . GLU A 1 78 ? 4.525 11.635 18.191 1.00 52.97 78 GLU A O 1
ATOM 579 N N . THR A 1 79 ? 4.879 9.771 17.030 1.00 56.06 79 THR A N 1
ATOM 580 C CA . THR A 1 79 ? 6.238 9.503 17.501 1.00 56.06 79 THR A CA 1
ATOM 581 C C . THR A 1 79 ? 7.195 9.988 16.426 1.00 56.06 79 THR A C 1
ATOM 583 O O . THR A 1 79 ? 6.823 9.910 15.258 1.00 56.06 79 THR A O 1
ATOM 586 N N . GLU A 1 80 ? 8.403 10.433 16.794 1.00 46.03 80 GLU A N 1
ATOM 587 C CA . GLU A 1 80 ? 9.443 10.921 15.868 1.00 46.03 80 GLU A CA 1
ATOM 588 C C . GLU A 1 80 ? 9.445 10.149 14.535 1.00 46.03 80 GLU A C 1
ATOM 590 O O . GLU A 1 80 ? 9.951 9.029 14.430 1.00 46.03 80 GLU A O 1
ATOM 595 N N . PHE A 1 81 ? 8.811 10.734 13.515 1.00 41.66 81 PHE A N 1
ATOM 596 C CA . PHE A 1 81 ? 8.718 10.141 12.192 1.00 41.66 81 PHE A CA 1
ATOM 597 C C . PHE A 1 81 ? 10.125 10.105 11.604 1.00 41.66 81 PHE A C 1
ATOM 599 O O . PHE A 1 81 ? 10.746 11.143 11.375 1.00 41.66 81 PHE A O 1
ATOM 606 N N . ARG A 1 82 ? 10.648 8.900 11.371 1.00 39.47 82 ARG A N 1
ATOM 607 C CA . ARG A 1 82 ? 11.979 8.710 10.798 1.00 39.47 82 ARG A CA 1
ATOM 608 C C . ARG A 1 82 ? 11.866 8.065 9.427 1.00 39.47 82 ARG A C 1
ATOM 610 O O . ARG A 1 82 ? 11.805 6.845 9.302 1.00 39.47 82 ARG A O 1
ATOM 617 N N . LEU A 1 83 ? 11.894 8.896 8.392 1.00 43.66 83 LEU A N 1
ATOM 618 C CA . LEU A 1 83 ? 12.112 8.440 7.026 1.00 43.66 83 LEU A CA 1
ATOM 619 C C . LEU A 1 83 ? 13.605 8.126 6.842 1.00 43.66 83 LEU A C 1
ATOM 621 O O . LEU A 1 83 ? 14.428 9.033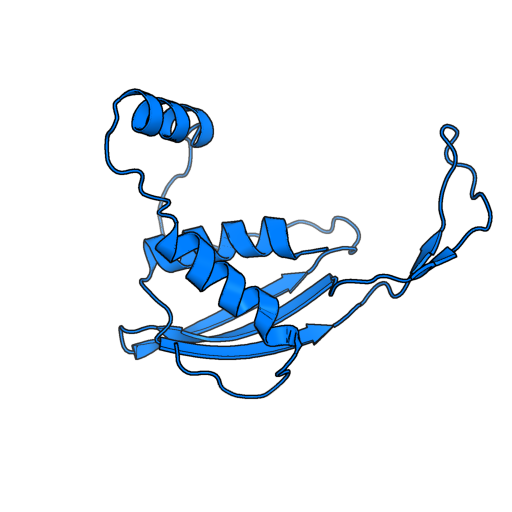 6.738 1.00 43.66 83 LEU A O 1
ATOM 625 N N . ILE A 1 84 ? 13.971 6.843 6.817 1.00 47.84 84 ILE A N 1
ATOM 626 C CA . ILE A 1 84 ? 15.319 6.408 6.426 1.00 47.84 84 ILE A CA 1
ATOM 627 C C . ILE A 1 84 ? 15.276 6.046 4.939 1.00 47.84 84 ILE A C 1
ATOM 629 O O . ILE A 1 84 ? 15.160 4.881 4.572 1.00 47.84 84 ILE A O 1
ATOM 633 N N . CYS A 1 85 ? 15.377 7.052 4.073 1.00 47.22 85 CYS A N 1
ATOM 634 C CA . CYS A 1 85 ? 15.750 6.827 2.680 1.00 47.22 85 CYS A CA 1
ATOM 635 C C . CYS A 1 85 ? 17.276 6.718 2.615 1.00 47.22 85 CYS A C 1
ATOM 637 O O . CYS A 1 85 ? 17.971 7.730 2.550 1.00 47.22 85 CYS A O 1
ATOM 639 N N . GLN A 1 86 ? 17.828 5.502 2.631 1.00 39.22 86 GLN A N 1
ATOM 640 C CA . GLN A 1 86 ? 19.228 5.287 2.235 1.00 39.22 86 GLN A CA 1
ATOM 641 C C . GLN A 1 86 ? 19.345 5.301 0.702 1.00 39.22 86 GLN A C 1
ATOM 643 O O . GLN A 1 86 ? 19.735 4.327 0.073 1.00 39.22 86 GLN A O 1
ATOM 648 N N . ALA A 1 87 ? 18.974 6.429 0.104 1.00 40.03 87 ALA A N 1
ATOM 649 C CA . ALA A 1 87 ? 19.270 6.789 -1.273 1.00 40.03 87 ALA A CA 1
ATOM 650 C C . ALA A 1 87 ? 19.580 8.289 -1.279 1.00 40.03 87 ALA A C 1
ATOM 652 O O . ALA A 1 87 ? 18.845 9.095 -0.709 1.00 40.03 87 ALA A O 1
ATOM 653 N N . TRP A 1 88 ? 20.735 8.645 -1.829 1.00 31.52 88 TRP A N 1
ATOM 654 C CA . TRP A 1 88 ? 21.359 9.950 -1.653 1.00 31.52 88 TRP A CA 1
ATOM 655 C C . TRP A 1 88 ? 20.775 10.956 -2.650 1.00 31.52 88 TRP A C 1
ATOM 657 O O . TRP A 1 88 ? 21.324 11.116 -3.732 1.00 31.52 88 TRP A O 1
ATOM 667 N N . PHE A 1 89 ? 19.670 11.629 -2.311 1.00 35.00 89 PHE A N 1
ATOM 668 C CA . PHE A 1 89 ? 19.189 12.780 -3.085 1.00 35.00 89 PHE A CA 1
ATOM 669 C C . PHE A 1 89 ? 18.595 13.869 -2.177 1.00 35.00 89 PHE A C 1
ATOM 671 O O . PHE A 1 89 ? 17.802 13.549 -1.288 1.00 35.00 89 PHE A O 1
ATOM 678 N N . PRO A 1 90 ? 18.949 15.151 -2.382 1.00 34.94 90 PRO A N 1
ATOM 679 C CA . PRO A 1 90 ? 18.265 16.266 -1.737 1.00 34.94 90 PRO A CA 1
ATOM 680 C C . PRO A 1 90 ? 16.853 16.410 -2.323 1.00 34.94 90 PRO A C 1
ATOM 682 O O . PRO A 1 90 ? 16.674 16.340 -3.538 1.00 34.94 90 PRO A O 1
ATOM 685 N N . VAL A 1 91 ? 15.845 16.606 -1.471 1.00 48.50 91 VAL A N 1
ATOM 686 C CA . VAL A 1 91 ? 14.466 1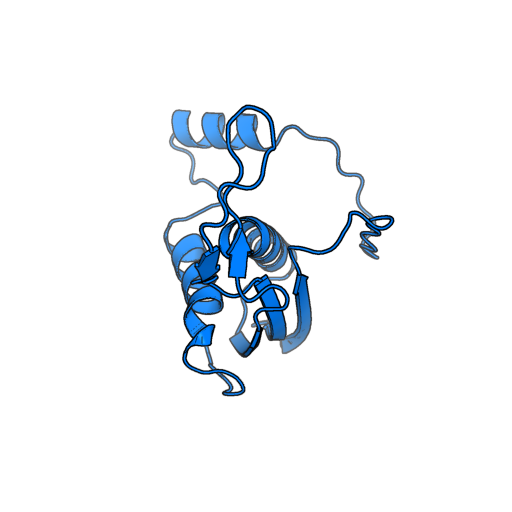6.884 -1.900 1.00 48.50 91 VAL A CA 1
ATOM 687 C C . VAL A 1 91 ? 14.079 18.277 -1.416 1.00 48.50 91 VAL A C 1
ATOM 689 O O . VAL A 1 91 ? 13.812 18.466 -0.235 1.00 48.50 91 VAL A O 1
ATOM 692 N N . GLU A 1 92 ? 14.022 19.233 -2.340 1.00 44.75 92 GLU A N 1
ATOM 693 C CA . GLU A 1 92 ? 13.401 20.550 -2.162 1.00 44.75 92 GLU A CA 1
ATOM 694 C C . GLU A 1 92 ? 12.725 20.928 -3.489 1.00 44.75 92 GLU A C 1
ATOM 696 O O . GLU A 1 92 ? 13.384 21.427 -4.393 1.00 44.75 92 GLU A O 1
ATOM 701 N N . GLU A 1 93 ? 11.424 20.643 -3.652 1.00 52.47 93 GLU A N 1
ATOM 702 C CA . GLU A 1 93 ? 10.630 21.244 -4.737 1.00 52.47 93 GLU A CA 1
ATOM 703 C C . GLU A 1 93 ? 9.114 21.109 -4.516 1.00 52.47 93 GLU A C 1
ATOM 705 O O . GLU A 1 93 ? 8.621 20.092 -4.019 1.00 52.47 93 GLU A O 1
ATOM 710 N N . ASN A 1 94 ? 8.357 22.141 -4.904 1.00 52.03 94 ASN A N 1
ATOM 711 C CA . ASN A 1 94 ? 6.900 22.204 -4.774 1.00 52.03 94 ASN A CA 1
ATOM 712 C C . ASN A 1 94 ? 6.209 21.411 -5.904 1.00 52.03 94 ASN A C 1
ATOM 714 O O . ASN A 1 94 ? 5.763 21.971 -6.905 1.00 52.03 94 ASN A O 1
ATOM 718 N N . ARG A 1 95 ? 6.140 20.083 -5.743 1.00 55.94 95 ARG A N 1
ATOM 719 C CA . ARG A 1 95 ? 5.700 19.124 -6.780 1.00 55.94 95 ARG A CA 1
ATOM 720 C C . ARG A 1 95 ? 4.269 19.323 -7.298 1.00 55.94 95 ARG A C 1
ATOM 722 O O . ARG A 1 95 ? 3.972 18.917 -8.416 1.00 55.94 95 ARG A O 1
ATOM 729 N N . SER A 1 96 ? 3.381 19.940 -6.518 1.00 54.72 96 SER A N 1
ATOM 730 C CA . SER A 1 96 ? 1.980 20.156 -6.908 1.00 54.72 96 SER A CA 1
ATOM 731 C C . SER A 1 96 ? 1.822 21.217 -8.000 1.00 54.72 96 SER A C 1
ATOM 733 O O . SER A 1 96 ? 0.991 21.041 -8.885 1.00 54.72 96 SER A O 1
ATOM 735 N N . GLY A 1 97 ? 2.631 22.283 -7.986 1.00 59.09 97 GLY A N 1
ATOM 736 C CA . GLY A 1 97 ? 2.599 23.322 -9.025 1.00 59.09 97 GLY A CA 1
ATOM 737 C C . GLY A 1 97 ? 3.040 22.793 -10.391 1.00 59.09 97 GLY A C 1
ATOM 738 O O . GLY A 1 97 ? 2.347 22.994 -11.383 1.00 59.09 97 GLY A O 1
ATOM 739 N N . LEU A 1 98 ? 4.128 22.018 -10.406 1.00 61.34 98 LEU A N 1
ATOM 740 C CA . LEU A 1 98 ? 4.687 21.411 -11.618 1.00 61.34 98 LEU A CA 1
ATOM 741 C C . LEU A 1 98 ? 3.712 20.431 -12.291 1.00 61.34 98 LEU A C 1
ATOM 743 O O . LEU A 1 98 ? 3.644 20.365 -13.517 1.00 61.34 98 LEU A O 1
ATOM 747 N N . LEU A 1 99 ? 2.925 19.693 -11.499 1.00 58.38 99 LEU A N 1
ATOM 748 C CA . LEU A 1 99 ? 1.901 18.782 -12.020 1.00 58.38 99 LEU A CA 1
ATOM 749 C C . LEU A 1 99 ? 0.771 19.548 -12.725 1.00 58.38 99 LEU A C 1
ATOM 751 O O . LEU A 1 99 ? 0.348 19.166 -13.815 1.00 58.38 99 LEU A O 1
ATOM 755 N N . TRP A 1 100 ? 0.296 20.643 -12.123 1.00 54.66 100 TRP A N 1
ATOM 756 C CA . TRP A 1 100 ? -0.754 21.473 -12.719 1.00 54.66 100 TRP A CA 1
ATOM 757 C C . TRP A 1 100 ? -0.282 22.191 -13.986 1.00 54.66 100 TRP A C 1
ATOM 759 O O . TRP A 1 100 ? -1.055 22.304 -14.936 1.00 54.66 100 TRP A O 1
ATOM 769 N N . GLU A 1 101 ? 0.980 22.619 -14.031 1.00 65.31 101 GLU A N 1
ATOM 770 C CA . GLU A 1 101 ? 1.597 23.189 -15.233 1.00 65.31 101 GLU A CA 1
ATOM 771 C C . GLU A 1 101 ? 1.699 22.158 -16.363 1.00 65.31 101 GLU A C 1
ATOM 773 O O . GLU A 1 101 ? 1.266 22.438 -17.480 1.00 65.31 101 GLU A O 1
ATOM 778 N N . ALA A 1 102 ? 2.165 20.936 -16.079 1.00 65.94 102 ALA A N 1
ATOM 779 C CA . ALA A 1 102 ? 2.253 19.871 -17.082 1.00 65.94 102 ALA A CA 1
ATOM 780 C C . ALA A 1 102 ? 0.883 19.531 -17.698 1.00 65.94 102 ALA A C 1
ATOM 782 O O . ALA A 1 102 ? 0.765 19.399 -18.919 1.00 65.94 102 ALA A O 1
ATOM 783 N N . VAL A 1 103 ? -0.161 19.463 -16.863 1.00 62.06 103 VAL A N 1
ATOM 784 C CA . VAL A 1 103 ? -1.547 19.252 -17.308 1.00 62.06 103 VAL A CA 1
ATOM 785 C C . VAL A 1 103 ? -2.041 20.421 -18.164 1.00 62.06 103 VAL A C 1
ATOM 787 O O . VAL A 1 103 ? -2.643 20.196 -19.214 1.00 62.06 103 VAL A O 1
ATOM 790 N N . ALA A 1 104 ? -1.781 21.665 -17.752 1.00 72.00 104 ALA A N 1
ATOM 791 C CA . ALA A 1 104 ? -2.198 22.857 -18.492 1.00 72.00 104 ALA A CA 1
ATOM 792 C C . ALA A 1 104 ? -1.508 22.977 -19.863 1.00 72.00 104 ALA A C 1
ATOM 794 O O . ALA A 1 104 ? -2.107 23.470 -20.818 1.00 72.00 104 ALA A O 1
ATOM 795 N N . GLU A 1 105 ? -0.270 22.497 -19.974 1.00 80.44 105 GLU A N 1
ATOM 796 C CA . GLU A 1 105 ? 0.510 22.483 -21.214 1.00 80.44 105 GLU A CA 1
ATOM 797 C C . GLU A 1 105 ? 0.187 21.289 -22.129 1.00 80.44 105 GLU A C 1
ATOM 799 O O . GLU A 1 105 ? 0.742 21.193 -23.225 1.00 80.44 105 GLU A O 1
ATOM 804 N N . GLY A 1 106 ? -0.697 20.375 -21.706 1.00 66.25 106 GLY A N 1
ATOM 805 C CA . GLY A 1 106 ? -1.041 19.170 -22.465 1.00 66.25 106 GLY A CA 1
ATOM 806 C C . GLY A 1 106 ? 0.136 18.207 -22.645 1.00 66.25 106 GLY A C 1
ATOM 807 O O . GLY A 1 106 ? 0.124 17.388 -23.564 1.00 66.25 106 GLY A O 1
ATOM 808 N N . LYS A 1 107 ? 1.167 18.320 -21.799 1.00 68.50 107 LYS A N 1
ATOM 809 C CA . LYS A 1 107 ? 2.274 17.364 -21.748 1.00 68.50 107 LYS A CA 1
ATOM 810 C C . LYS A 1 107 ? 1.788 16.106 -21.038 1.00 68.50 107 LYS A C 1
ATOM 812 O O . LYS A 1 107 ? 0.986 16.194 -20.108 1.00 68.50 107 LYS A O 1
ATOM 817 N N . GLU A 1 108 ? 2.277 14.940 -21.458 1.00 58.88 108 GLU A N 1
ATOM 818 C CA . GLU A 1 108 ? 2.041 13.720 -20.686 1.00 58.88 108 GLU A CA 1
ATOM 819 C C . GLU A 1 108 ? 2.567 13.927 -19.264 1.00 58.88 108 GLU A C 1
ATOM 821 O O . GLU A 1 108 ? 3.740 14.238 -19.041 1.00 58.88 108 GLU A O 1
ATOM 826 N N . SER A 1 109 ? 1.646 13.833 -18.309 1.00 62.91 109 SER A N 1
ATOM 827 C CA . SER A 1 109 ? 1.956 13.875 -16.889 1.00 62.91 109 SER A CA 1
ATOM 828 C C . SER A 1 109 ? 2.592 12.552 -16.490 1.00 62.91 109 SER A C 1
ATOM 830 O O . SER A 1 109 ? 2.175 11.496 -16.960 1.00 62.91 109 SER A O 1
ATOM 832 N N . TYR A 1 110 ? 3.556 12.612 -15.573 1.00 61.91 110 TYR A N 1
ATOM 833 C CA . TYR A 1 110 ? 4.141 11.418 -14.972 1.00 61.91 110 TYR A CA 1
ATOM 834 C C . TYR A 1 110 ? 3.081 10.533 -14.276 1.00 61.91 110 TYR A C 1
ATOM 836 O O . TYR A 1 110 ? 3.189 9.315 -14.288 1.00 61.91 110 TYR A O 1
ATOM 844 N N . ALA A 1 111 ? 2.033 11.134 -13.705 1.00 65.44 111 ALA A N 1
ATOM 845 C CA . ALA A 1 111 ? 0.942 10.392 -1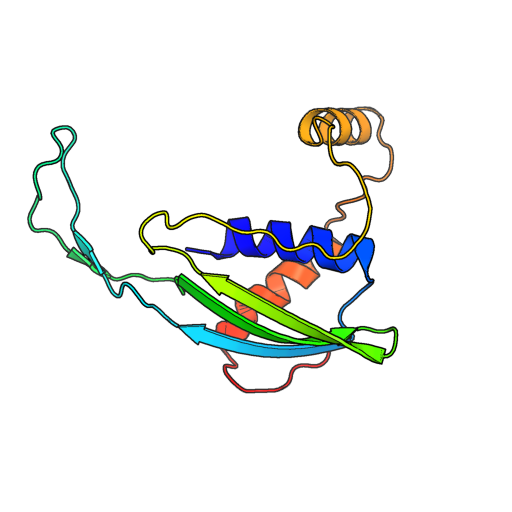3.081 1.00 65.44 111 ALA A CA 1
ATOM 846 C C . ALA A 1 111 ? -0.140 10.068 -14.123 1.00 65.44 111 ALA A C 1
ATOM 848 O O . ALA A 1 111 ? -1.035 10.888 -14.367 1.00 65.44 111 ALA A O 1
ATOM 849 N N . THR A 1 112 ? -0.051 8.894 -14.751 1.00 72.75 112 THR A N 1
ATOM 850 C CA . THR A 1 112 ? -1.070 8.418 -15.696 1.00 72.75 112 THR A CA 1
ATOM 851 C C . THR A 1 112 ? -2.258 7.771 -14.972 1.00 72.75 112 THR A C 1
ATOM 853 O O . THR A 1 112 ? -2.178 7.364 -13.810 1.00 72.75 112 THR A O 1
ATOM 856 N N . LEU A 1 113 ? -3.399 7.660 -15.664 1.00 71.38 113 LEU A N 1
ATOM 857 C CA . LEU A 1 113 ? -4.561 6.919 -15.155 1.00 71.38 113 LEU A CA 1
ATOM 858 C C . LEU A 1 113 ? -4.247 5.430 -14.960 1.00 71.38 113 LEU A C 1
ATOM 860 O O . LEU A 1 113 ? -4.762 4.818 -14.028 1.00 71.38 113 LEU A O 1
ATOM 864 N N . GLU A 1 114 ? -3.406 4.856 -15.817 1.00 75.12 114 GLU A N 1
ATOM 865 C CA . GLU A 1 114 ? -3.002 3.452 -15.739 1.00 75.12 114 GLU A CA 1
ATOM 866 C C . GLU A 1 114 ? -2.162 3.184 -14.487 1.00 75.12 114 GLU A C 1
ATOM 868 O O . GLU A 1 114 ? -2.423 2.212 -13.775 1.00 75.12 114 GLU A O 1
ATOM 873 N N . ASP A 1 115 ? -1.232 4.083 -14.154 1.00 70.25 115 ASP A N 1
ATOM 874 C CA . ASP A 1 115 ? -0.447 3.993 -12.920 1.00 70.25 115 ASP A CA 1
ATOM 875 C C . ASP A 1 115 ? -1.344 4.106 -11.683 1.00 70.25 115 ASP A C 1
ATOM 877 O O . ASP A 1 115 ? -1.259 3.285 -10.766 1.00 70.25 115 ASP A O 1
ATOM 881 N N . ALA A 1 116 ? -2.283 5.059 -11.688 1.00 69.50 116 ALA A N 1
ATOM 882 C CA . ALA A 1 116 ? -3.236 5.232 -10.596 1.00 69.50 116 ALA A CA 1
ATOM 883 C C . ALA A 1 116 ? -4.114 3.986 -10.377 1.00 69.50 116 ALA A C 1
ATOM 885 O O . ALA A 1 116 ? -4.355 3.599 -9.230 1.00 69.50 116 ALA A O 1
ATOM 886 N N . VAL A 1 117 ? -4.563 3.333 -11.455 1.00 78.00 117 VAL A N 1
ATOM 887 C CA . VAL A 1 117 ? -5.348 2.092 -11.375 1.00 78.00 117 VAL A CA 1
ATOM 888 C C . VAL A 1 117 ? -4.505 0.948 -10.814 1.00 78.00 117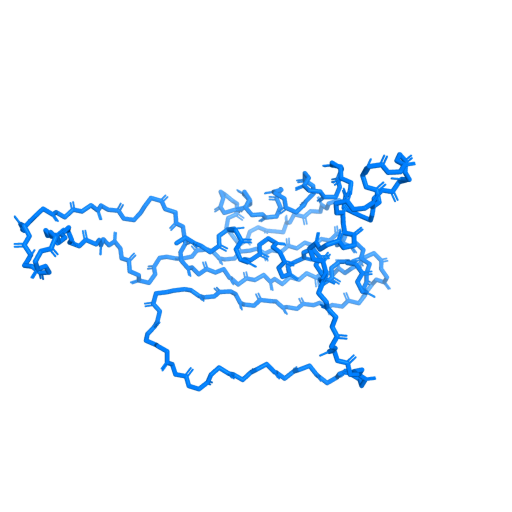 VAL A C 1
ATOM 890 O O . VAL A 1 117 ? -4.961 0.276 -9.891 1.00 78.00 117 VAL A O 1
ATOM 893 N N . ARG A 1 118 ? -3.261 0.770 -11.273 1.00 75.75 118 ARG A N 1
ATOM 894 C CA . ARG A 1 118 ? -2.351 -0.267 -10.748 1.00 75.75 118 ARG A CA 1
ATOM 895 C C . ARG A 1 118 ? -2.076 -0.092 -9.254 1.00 75.75 118 ARG A C 1
ATOM 897 O O . ARG A 1 118 ? -2.089 -1.057 -8.495 1.00 75.75 118 ARG A O 1
ATOM 904 N N . ILE A 1 119 ? -1.876 1.144 -8.799 1.00 74.06 119 ILE A N 1
ATOM 905 C CA . ILE A 1 119 ? -1.694 1.450 -7.370 1.00 74.06 119 ILE A CA 1
ATOM 906 C C . ILE A 1 119 ? -2.973 1.151 -6.585 1.00 74.06 119 ILE A C 1
ATOM 908 O O . ILE A 1 119 ? -2.920 0.587 -5.487 1.00 74.06 119 ILE A O 1
ATOM 912 N N . GLN A 1 120 ? -4.132 1.510 -7.143 1.00 73.88 120 GLN A N 1
ATOM 913 C CA . GLN A 1 120 ? -5.418 1.219 -6.525 1.00 73.88 120 GLN A CA 1
ATOM 914 C C . GLN A 1 120 ? -5.649 -0.292 -6.398 1.00 73.88 120 GLN A C 1
ATOM 916 O O . GLN A 1 120 ? -6.150 -0.726 -5.362 1.00 73.88 120 GLN A O 1
ATOM 921 N N . GLU A 1 121 ? -5.249 -1.097 -7.386 1.00 74.44 121 GLU A N 1
ATOM 922 C CA . GLU A 1 121 ? -5.327 -2.559 -7.315 1.00 74.44 121 GLU A CA 1
ATOM 923 C C . GLU A 1 121 ? -4.575 -3.084 -6.091 1.00 74.44 121 GLU A C 1
ATOM 925 O O . GLU A 1 121 ? -5.180 -3.784 -5.280 1.00 74.44 121 GLU A O 1
ATOM 930 N N . VAL A 1 122 ? -3.334 -2.639 -5.851 1.00 70.19 122 VAL A N 1
ATOM 931 C CA . VAL A 1 122 ? -2.562 -3.018 -4.648 1.00 70.19 122 VAL A CA 1
ATOM 932 C C . VAL A 1 122 ? -3.313 -2.703 -3.351 1.00 70.19 122 VAL A C 1
ATOM 934 O O . VAL A 1 122 ? -3.309 -3.499 -2.408 1.00 70.19 122 VAL A O 1
ATOM 937 N N . LEU A 1 123 ? -3.984 -1.553 -3.295 1.00 67.81 123 LEU A N 1
ATOM 938 C CA . LEU A 1 123 ? -4.731 -1.112 -2.116 1.00 67.81 123 LEU A CA 1
ATOM 939 C C . LEU A 1 123 ? -6.074 -1.835 -1.932 1.00 67.81 123 LEU A C 1
ATOM 941 O O . LEU A 1 123 ? -6.574 -1.860 -0.807 1.00 67.81 123 LEU A O 1
ATOM 945 N N . VAL A 1 124 ? -6.639 -2.433 -2.988 1.00 68.00 124 VAL A N 1
ATOM 946 C CA . VAL A 1 124 ? -7.887 -3.228 -2.979 1.00 68.00 124 VAL A CA 1
ATOM 947 C C . VAL A 1 124 ? -7.629 -4.710 -2.654 1.00 68.00 124 VAL A C 1
ATOM 949 O O . VAL A 1 124 ? -8.532 -5.408 -2.174 1.00 68.00 124 VAL A O 1
ATOM 952 N N . LEU A 1 125 ? -6.383 -5.185 -2.785 1.00 63.22 125 LEU A N 1
ATOM 953 C CA . LEU A 1 125 ? -5.965 -6.557 -2.444 1.00 63.22 125 LEU A CA 1
ATOM 954 C C . LEU A 1 125 ? -6.095 -6.932 -0.957 1.00 63.22 125 LEU A C 1
ATOM 956 O O . LEU A 1 125 ? -5.806 -8.061 -0.572 1.00 63.22 125 LEU A O 1
ATOM 960 N N . GLN A 1 126 ? -6.623 -6.042 -0.114 1.00 58.03 126 GLN A N 1
ATOM 961 C CA . GLN A 1 126 ? -7.059 -6.368 1.251 1.00 58.03 126 GLN A CA 1
ATOM 962 C C . GLN A 1 126 ? -8.028 -7.549 1.304 1.00 58.03 126 GLN A C 1
ATOM 964 O O . GLN A 1 126 ? -8.063 -8.271 2.296 1.00 58.03 126 GLN A O 1
ATOM 969 N N . SER A 1 127 ? -8.829 -7.725 0.250 1.00 56.66 127 SER A N 1
ATOM 970 C CA . SER A 1 127 ? -9.769 -8.842 0.127 1.00 56.66 127 SER A CA 1
ATOM 971 C C . SER A 1 127 ? -9.081 -10.203 -0.047 1.00 56.66 127 SER A C 1
ATOM 973 O O . SER A 1 127 ? -9.705 -11.232 0.203 1.00 56.66 127 SER A O 1
ATOM 975 N N . GLU A 1 128 ? -7.794 -10.216 -0.401 1.00 62.50 128 GLU A N 1
ATOM 976 C CA . GLU A 1 128 ? -6.980 -11.412 -0.628 1.00 62.50 128 GLU A CA 1
ATOM 977 C C . GLU A 1 128 ? -5.794 -11.488 0.341 1.00 62.50 128 GLU A C 1
ATOM 979 O O . GLU A 1 128 ? -4.677 -11.857 -0.027 1.00 62.50 128 GLU A O 1
ATOM 984 N N . GLU A 1 129 ? -6.038 -11.107 1.595 1.00 73.19 129 GLU A N 1
ATOM 985 C CA . GLU A 1 129 ? -5.018 -11.042 2.637 1.00 73.19 129 GLU A CA 1
ATOM 986 C C . GLU A 1 129 ? -4.159 -12.321 2.698 1.00 73.19 129 GLU A C 1
ATOM 988 O O . GLU A 1 129 ? -4.669 -13.437 2.813 1.00 73.19 129 GLU A O 1
ATOM 993 N N . GLY A 1 130 ? -2.834 -12.160 2.629 1.00 70.19 130 GLY A N 1
ATOM 994 C CA . GLY A 1 130 ? -1.870 -13.263 2.694 1.00 70.19 130 GLY A CA 1
ATOM 995 C C . GLY A 1 130 ? -1.756 -14.118 1.426 1.00 70.19 130 GLY A C 1
ATOM 996 O O . GLY A 1 130 ? -0.933 -15.035 1.391 1.00 70.19 130 GLY A O 1
ATOM 997 N N . ARG A 1 131 ? -2.525 -13.825 0.370 1.00 81.56 131 ARG A N 1
ATOM 998 C CA . ARG A 1 131 ? -2.325 -14.423 -0.953 1.00 81.56 131 ARG A CA 1
ATOM 999 C C . ARG A 1 131 ? -1.248 -13.652 -1.710 1.00 81.56 131 ARG A C 1
ATOM 1001 O O . ARG A 1 131 ? -1.083 -12.443 -1.538 1.00 81.56 131 ARG A O 1
ATOM 1008 N N . ARG A 1 132 ? -0.492 -14.369 -2.539 1.00 84.12 132 ARG A N 1
ATOM 1009 C CA . ARG A 1 132 ? 0.352 -13.758 -3.564 1.00 84.12 132 ARG A CA 1
ATOM 1010 C C . ARG A 1 132 ? -0.522 -13.398 -4.761 1.00 84.12 132 ARG A C 1
ATOM 1012 O O . ARG A 1 132 ? -1.299 -14.234 -5.216 1.00 84.12 132 ARG A O 1
ATOM 1019 N N . VAL A 1 133 ? -0.344 -12.190 -5.266 1.00 84.12 133 VAL A N 1
ATOM 1020 C CA . VAL A 1 133 ? -0.982 -11.679 -6.473 1.00 84.12 133 VAL A CA 1
ATOM 1021 C C . VAL A 1 133 ? 0.118 -11.271 -7.437 1.00 84.12 133 VAL A C 1
ATOM 1023 O O . VAL A 1 133 ? 1.058 -10.582 -7.040 1.00 84.12 133 VAL A O 1
ATOM 1026 N N . ASP A 1 134 ? 0.017 -11.744 -8.671 1.00 84.62 134 ASP A N 1
ATOM 1027 C CA . ASP A 1 134 ? 0.878 -11.325 -9.771 1.00 84.62 134 ASP A CA 1
ATOM 1028 C C . ASP A 1 134 ? 0.152 -10.193 -10.526 1.00 84.62 134 ASP A C 1
ATOM 1030 O O . ASP A 1 134 ? -1.064 -10.281 -10.725 1.00 84.62 134 ASP A O 1
ATOM 1034 N N . LEU A 1 135 ? 0.885 -9.125 -10.851 1.00 79.19 135 LEU A N 1
ATOM 1035 C CA . LEU A 1 135 ? 0.389 -7.904 -11.502 1.00 79.19 135 LEU A CA 1
ATOM 1036 C C . LEU A 1 135 ? 0.852 -7.831 -12.962 1.00 79.19 135 LEU A C 1
ATOM 1038 O O . LEU A 1 135 ? 1.951 -8.358 -13.256 1.00 79.19 135 LEU A O 1
#

Secondary structure (DSSP, 8-state):
--HHHHHHHHHHHHHHH--EEEEEEEEE-SS-EEEEE-TTS-EEEEEEE--S-SEEEEEEEETTS-EEEEEEE-SS----------S-------HHHHHHHHHHTTPPPSS-HHHHHHHHHHHHGGGGTT-EEE-

Nearest PDB structures (foldseek):
  3v2u-assembly1_B  TM=7.952E-01  e=6.487E-06  Saccharomyces cerevisiae S288C
  3btv-assembly1_A  TM=7.284E-01  e=1.159E-05  Saccharomyces cerevisiae
  3btv-assembly1_B  TM=7.774E-01  e=1.406E-05  Saccharomyces cerevisiae
  3btu-assembly2_D  TM=7.889E-01  e=1.706E-05  Saccharomyces cerevisiae
  6a3f-assembly1_A-2  TM=6.760E-01  e=2.440E-03  Pseudarthrobacter phenanthrenivorans Sphe3

Sequence (135 aa):
MVDILGGHALDLFTYILGHISSLTVVAKNQVRACTITDLDVNTTGEVIPQSKPTQYCVAGVLESGAPFCVHFQAGVPETEFRLICQAWFPVEENRSGLLWEAVAEGKESYATLEDAVRIQEVLVLQSEEGRRVDL

Solvent-accessible surface area (backbone atoms only — not comparable to full-atom values): 8249 Å² total; per-residue (Å²): 110,32,67,67,64,48,42,56,54,49,50,56,46,34,70,77,74,44,55,66,33,31,36,30,35,44,61,41,58,84,65,59,56,47,70,43,56,50,98,85,68,46,72,69,79,48,74,47,70,55,88,56,47,20,28,38,44,38,41,36,30,27,71,88,68,50,74,50,75,49,76,46,78,51,96,67,79,93,58,91,83,77,85,80,71,96,61,98,70,91,88,86,77,73,64,68,61,58,52,54,49,33,56,75,70,69,44,89,52,91,81,42,72,67,57,52,49,56,49,46,50,65,68,58,40,59,84,45,53,73,40,80,45,77,100

Organism: NCBI:txid2823264

pLDDT: mean 73.58, std 14.62, range [31.52, 91.69]

InterPro domains:
  IPR055080 Gal80p-like, C-terminal domain [PF22685] (2-81)